Protein AF-A0A958PCQ2-F1 (afdb_monomer_lite)

Structure (mmCIF, N/CA/C/O backbone):
data_AF-A0A958PCQ2-F1
#
_entry.id   AF-A0A958PCQ2-F1
#
loop_
_atom_site.group_PDB
_atom_site.id
_atom_site.type_symbol
_atom_site.label_atom_id
_atom_site.label_alt_id
_atom_site.label_comp_id
_atom_site.label_asym_id
_atom_site.label_entity_id
_atom_site.label_seq_id
_atom_site.pdbx_PDB_ins_code
_atom_site.Cartn_x
_atom_site.Cartn_y
_atom_site.Cartn_z
_atom_site.occupancy
_atom_site.B_iso_or_equiv
_atom_site.auth_seq_id
_atom_site.auth_comp_id
_atom_site.auth_asym_id
_atom_site.auth_atom_id
_atom_site.pdbx_PDB_model_num
ATOM 1 N N . MET A 1 1 ? -15.072 26.397 24.236 1.00 40.81 1 MET A N 1
ATOM 2 C CA . MET A 1 1 ? -14.816 25.126 23.529 1.00 40.81 1 MET A CA 1
ATOM 3 C C . MET A 1 1 ? -13.340 24.821 23.703 1.00 40.81 1 MET A C 1
ATOM 5 O O . MET A 1 1 ? -12.518 25.494 23.100 1.00 40.81 1 MET A O 1
ATOM 9 N N . SER A 1 2 ? -13.016 23.952 24.660 1.00 32.28 2 SER A N 1
ATOM 10 C CA . SER A 1 2 ? -11.637 23.606 25.016 1.00 32.28 2 SER A CA 1
ATOM 11 C C . SER A 1 2 ? -11.020 22.786 23.886 1.00 32.28 2 SER A C 1
ATOM 13 O O . SER A 1 2 ? -11.574 21.751 23.519 1.00 32.28 2 SER A O 1
ATOM 15 N N . ALA A 1 3 ? -9.913 23.256 23.313 1.00 38.69 3 ALA A N 1
ATOM 16 C CA . ALA A 1 3 ? -9.081 22.434 22.452 1.00 38.69 3 ALA A CA 1
ATOM 17 C C . ALA A 1 3 ? -8.371 21.423 23.356 1.00 38.69 3 ALA A C 1
ATOM 19 O O . ALA A 1 3 ? -7.434 21.764 24.076 1.00 38.69 3 ALA A O 1
ATOM 20 N N . SER A 1 4 ? -8.872 20.191 23.384 1.00 35.97 4 SER A N 1
ATOM 21 C CA . SER A 1 4 ? -8.206 19.094 24.073 1.00 35.97 4 SER A CA 1
ATOM 22 C C . SER A 1 4 ? -6.890 18.795 23.359 1.00 35.97 4 SER A C 1
ATOM 24 O O . SER A 1 4 ? -6.867 18.151 22.315 1.00 35.97 4 SER A O 1
ATOM 26 N N . THR A 1 5 ? -5.794 19.290 23.931 1.00 39.88 5 THR A N 1
ATOM 27 C CA . THR A 1 5 ? -4.429 18.857 23.631 1.00 39.88 5 THR A CA 1
ATOM 28 C C . THR A 1 5 ? -4.353 17.339 23.770 1.00 39.88 5 THR A C 1
ATOM 30 O O . THR A 1 5 ? -4.434 16.809 24.879 1.00 39.88 5 THR A O 1
ATOM 33 N N . MET A 1 6 ? -4.205 16.631 22.649 1.00 38.78 6 MET A N 1
ATOM 34 C CA . MET A 1 6 ? -3.822 15.223 22.667 1.00 38.78 6 MET A CA 1
ATOM 35 C C . MET A 1 6 ? -2.367 15.134 23.133 1.00 38.78 6 MET A C 1
ATOM 37 O O . MET A 1 6 ? -1.472 15.726 22.530 1.00 38.78 6 MET A O 1
ATOM 41 N N . LYS A 1 7 ? -2.139 14.423 24.242 1.00 38.78 7 LYS A N 1
ATOM 42 C CA . LYS A 1 7 ? -0.802 13.993 24.656 1.00 38.78 7 LYS A CA 1
ATOM 43 C C . LYS A 1 7 ? -0.271 13.045 23.585 1.00 38.78 7 LYS A C 1
ATOM 45 O O . LYS A 1 7 ? -0.799 11.949 23.431 1.00 38.78 7 LYS A O 1
ATOM 50 N N . ILE A 1 8 ? 0.765 13.465 22.872 1.00 48.59 8 ILE A N 1
ATOM 51 C CA . ILE A 1 8 ? 1.569 12.553 22.064 1.00 48.59 8 ILE A CA 1
ATOM 52 C C . ILE A 1 8 ? 2.508 11.856 23.045 1.00 48.59 8 ILE A C 1
ATOM 54 O O . ILE A 1 8 ? 3.488 12.438 23.511 1.00 48.59 8 ILE A O 1
ATOM 58 N N . GLU A 1 9 ? 2.147 10.639 23.441 1.00 39.66 9 GLU A N 1
ATOM 59 C CA . GLU A 1 9 ? 3.081 9.743 24.113 1.00 39.66 9 GLU A CA 1
ATOM 60 C C . GLU A 1 9 ? 4.149 9.327 23.099 1.00 39.66 9 GLU A C 1
ATOM 62 O O . GLU A 1 9 ? 3.845 8.925 21.976 1.00 39.66 9 GLU A O 1
ATOM 67 N N . SER A 1 10 ? 5.413 9.499 23.481 1.00 42.44 10 SER A N 1
ATOM 68 C CA . SER A 1 10 ? 6.574 9.213 22.646 1.00 42.44 10 SER A CA 1
ATOM 69 C C . SER A 1 10 ? 6.619 7.729 22.281 1.00 42.44 10 SER A C 1
ATOM 71 O O . SER A 1 10 ? 7.032 6.899 23.095 1.00 42.44 10 SER A O 1
ATOM 73 N N . VAL A 1 11 ? 6.229 7.398 21.052 1.00 45.12 11 VAL A N 1
ATOM 74 C CA . VAL A 1 11 ? 6.525 6.096 20.453 1.00 45.12 11 VAL A CA 1
ATOM 75 C C . VAL A 1 11 ? 7.935 6.158 19.872 1.00 45.12 11 VAL A C 1
ATOM 77 O O . VAL A 1 11 ? 8.274 7.034 19.079 1.00 45.12 11 VAL A O 1
ATOM 80 N N . ASN A 1 12 ? 8.768 5.234 20.343 1.00 42.69 12 ASN A N 1
ATOM 81 C CA . ASN A 1 12 ? 10.153 5.023 19.942 1.00 42.69 12 ASN A CA 1
ATOM 82 C C . ASN A 1 12 ? 10.340 4.929 18.418 1.00 42.69 12 ASN A C 1
ATOM 84 O O . ASN A 1 12 ? 9.672 4.137 17.760 1.00 42.69 12 ASN A O 1
ATOM 88 N N . GLY A 1 13 ? 11.384 5.605 17.925 1.00 40.53 13 GLY A N 1
ATOM 89 C CA . GLY A 1 13 ? 12.115 5.225 16.714 1.00 40.53 13 GLY A CA 1
ATOM 90 C C . GLY A 1 13 ? 11.737 6.002 15.456 1.00 40.53 13 GLY A C 1
ATOM 91 O O . GLY A 1 13 ? 10.809 5.617 14.764 1.00 40.53 13 GLY A O 1
ATOM 92 N N . SER A 1 14 ? 12.501 7.061 15.165 1.00 45.59 14 SER A N 1
ATOM 93 C CA . SER A 1 14 ? 12.880 7.616 13.846 1.00 45.59 14 SER A CA 1
ATOM 94 C C . SER A 1 14 ? 11.912 7.567 12.645 1.00 45.59 14 SER A C 1
ATOM 96 O O . SER A 1 14 ? 12.375 7.680 11.512 1.00 45.59 14 SER A O 1
ATOM 98 N N . ASN A 1 15 ? 10.598 7.449 12.826 1.00 53.38 15 ASN A N 1
ATOM 99 C CA . ASN A 1 15 ? 9.637 7.624 11.741 1.00 53.38 15 ASN A CA 1
ATOM 100 C C . ASN A 1 15 ? 9.473 9.123 11.470 1.00 53.38 15 ASN A C 1
ATOM 102 O O . ASN A 1 15 ? 9.169 9.908 12.367 1.00 53.38 15 ASN A O 1
ATOM 106 N N . SER A 1 16 ? 9.780 9.534 10.238 1.00 73.75 16 SER A N 1
ATOM 107 C CA . SER A 1 16 ? 9.908 10.943 9.871 1.00 73.75 16 SER A CA 1
ATOM 108 C C . SER A 1 16 ? 8.585 11.700 10.061 1.00 73.75 16 SER A C 1
ATOM 110 O O . SER A 1 16 ? 7.516 11.194 9.726 1.00 73.75 16 SER A O 1
ATOM 112 N N . LEU A 1 17 ? 8.650 12.950 10.539 1.00 82.94 17 LEU A N 1
ATOM 113 C CA . LEU A 1 17 ? 7.485 13.841 10.711 1.00 82.94 17 LEU A CA 1
ATOM 114 C C . LEU A 1 17 ? 6.616 13.967 9.446 1.00 82.94 17 LEU A C 1
ATOM 116 O O . LEU A 1 17 ? 5.450 14.349 9.518 1.00 82.94 17 LEU A O 1
ATOM 120 N N . ILE A 1 18 ? 7.196 13.701 8.275 1.00 84.56 18 ILE A N 1
ATOM 121 C CA . ILE A 1 18 ? 6.503 13.724 6.990 1.00 84.56 18 ILE A CA 1
ATOM 122 C C . ILE A 1 18 ? 5.526 12.546 6.884 1.00 84.56 18 ILE A C 1
ATOM 124 O O . ILE A 1 18 ? 4.392 12.768 6.468 1.00 84.56 18 ILE A O 1
ATOM 128 N N . GLU A 1 19 ? 5.908 11.340 7.311 1.00 83.00 19 GLU A N 1
ATOM 129 C CA . GLU A 1 19 ? 5.024 10.164 7.268 1.00 83.00 19 GLU A CA 1
ATOM 130 C C . GLU A 1 19 ? 3.821 10.331 8.193 1.00 83.00 19 GLU A C 1
ATOM 132 O O . GLU A 1 19 ? 2.680 10.081 7.804 1.00 83.00 19 GLU A O 1
ATOM 137 N N . GLU A 1 20 ? 4.053 10.861 9.393 1.00 86.62 20 GLU A N 1
ATOM 138 C CA . GLU A 1 20 ? 2.974 11.132 10.341 1.00 86.62 20 GLU A CA 1
ATO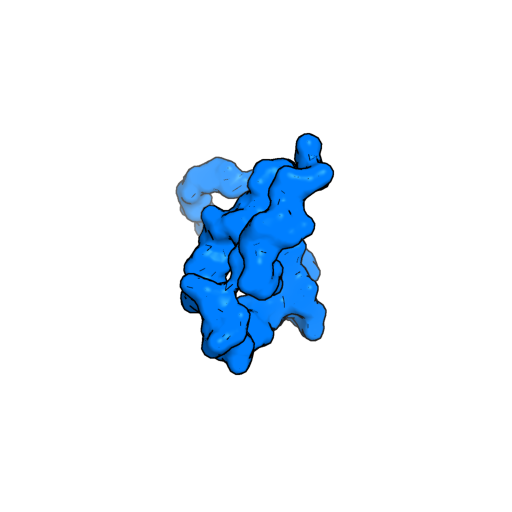M 139 C C . GLU A 1 20 ? 1.995 12.185 9.795 1.00 86.62 20 GLU A C 1
ATOM 141 O O . GLU A 1 20 ? 0.777 12.022 9.877 1.00 86.62 20 GLU A O 1
ATOM 146 N N . ARG A 1 21 ? 2.512 13.238 9.147 1.00 90.56 21 ARG A N 1
ATOM 147 C CA . ARG A 1 21 ? 1.679 14.255 8.489 1.00 90.56 21 ARG A CA 1
ATOM 148 C C . ARG A 1 21 ? 0.890 13.699 7.308 1.00 90.56 21 ARG A C 1
ATOM 150 O O . ARG A 1 21 ? -0.262 14.089 7.140 1.00 90.56 21 ARG A O 1
ATOM 157 N N . LYS A 1 22 ? 1.472 12.806 6.498 1.00 89.75 22 LYS A N 1
ATOM 158 C CA . LYS A 1 22 ? 0.759 12.138 5.393 1.00 89.75 22 LYS A CA 1
ATOM 159 C C . LYS A 1 22 ? -0.418 11.325 5.923 1.00 89.75 22 LYS A C 1
ATOM 161 O O . LYS A 1 22 ? -1.532 11.473 5.415 1.00 89.75 22 LYS A O 1
ATOM 166 N N . ALA A 1 23 ? -0.182 10.522 6.963 1.00 90.00 23 ALA A N 1
ATOM 167 C CA . ALA A 1 23 ? -1.227 9.735 7.604 1.00 90.00 23 ALA A CA 1
ATOM 168 C C . ALA A 1 23 ? -2.349 10.645 8.120 1.00 90.00 23 ALA A C 1
ATOM 170 O O . ALA A 1 23 ? -3.499 10.493 7.716 1.00 90.00 23 ALA A O 1
ATOM 171 N N . GLN A 1 24 ? -2.009 11.682 8.892 1.00 93.62 24 GLN A N 1
ATOM 172 C CA . GLN A 1 24 ? -2.987 12.651 9.402 1.00 93.62 24 GLN A CA 1
ATO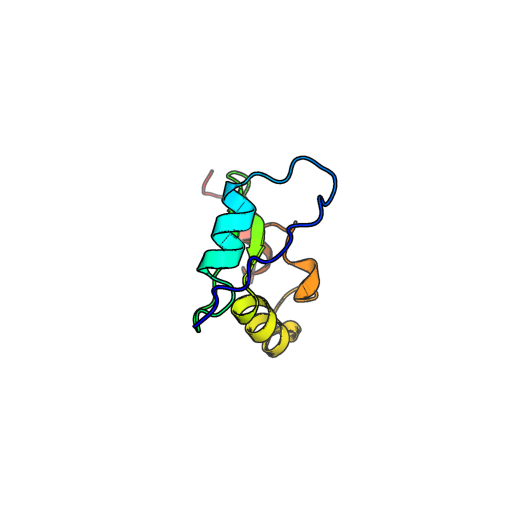M 173 C C . GLN A 1 24 ? -3.780 13.353 8.289 1.00 93.62 24 GLN A C 1
ATOM 175 O O . GLN A 1 24 ? -4.987 13.548 8.422 1.00 93.62 24 GLN A O 1
ATOM 180 N N . ALA A 1 25 ? -3.126 13.720 7.183 1.00 94.50 25 ALA A N 1
ATOM 181 C CA . ALA A 1 25 ? -3.769 14.417 6.072 1.00 94.50 25 ALA A CA 1
ATOM 182 C C . ALA A 1 25 ? -4.750 13.536 5.282 1.00 94.50 25 ALA A C 1
ATOM 184 O O . ALA A 1 25 ? -5.650 14.065 4.630 1.00 94.50 25 ALA A O 1
ATOM 185 N N . THR A 1 26 ? -4.584 12.211 5.315 1.00 96.44 26 THR A N 1
ATOM 186 C CA . THR A 1 26 ? -5.307 11.291 4.420 1.00 96.44 26 THR A CA 1
ATOM 187 C C . THR A 1 26 ? -6.164 10.244 5.138 1.00 96.44 26 THR A C 1
ATOM 189 O O . THR A 1 26 ? -6.957 9.570 4.478 1.00 96.44 26 THR A O 1
ATOM 192 N N . GLU A 1 27 ? -6.091 10.171 6.473 1.00 94.00 27 GLU A N 1
ATOM 193 C CA . GLU A 1 27 ? -6.793 9.204 7.336 1.00 94.00 27 GLU A CA 1
ATOM 194 C C . GLU A 1 27 ? -8.299 9.100 7.043 1.00 94.00 27 GLU A C 1
ATOM 196 O O . GLU A 1 27 ? -8.846 8.006 6.914 1.00 94.00 27 GLU A O 1
ATOM 201 N N . ASN A 1 28 ? -8.969 10.248 6.897 1.00 92.88 28 ASN A N 1
ATOM 202 C CA . ASN A 1 28 ? -10.430 10.333 6.765 1.00 92.88 28 ASN A CA 1
ATOM 203 C C . ASN A 1 28 ? -10.904 10.755 5.367 1.00 92.88 28 ASN A C 1
ATOM 205 O O . ASN A 1 28 ? -12.086 11.046 5.174 1.00 92.88 28 ASN A O 1
ATOM 209 N N . VAL A 1 29 ? -10.002 10.827 4.386 1.00 95.75 29 VAL A N 1
ATOM 210 C CA . VAL A 1 29 ? -10.373 11.242 3.028 1.00 95.75 29 VAL A CA 1
ATOM 211 C C . VAL A 1 29 ? -11.046 10.062 2.309 1.00 95.75 29 VAL A C 1
ATOM 213 O O . VAL A 1 29 ? -10.532 8.946 2.361 1.00 95.75 29 VAL A O 1
ATOM 216 N N . PRO A 1 30 ? -12.172 10.268 1.597 1.00 95.62 30 PRO A N 1
ATOM 217 C CA . PRO A 1 30 ? -12.932 9.186 0.962 1.00 95.62 30 PRO A CA 1
ATOM 218 C C . PRO A 1 30 ? -12.306 8.658 -0.342 1.00 95.62 30 PRO A C 1
ATOM 220 O O . PRO A 1 30 ? -12.983 7.988 -1.119 1.00 95.62 30 PRO A O 1
ATOM 223 N N . ILE A 1 31 ? -11.030 8.953 -0.598 1.00 97.56 31 ILE A N 1
ATOM 224 C CA . ILE A 1 31 ? -10.289 8.477 -1.770 1.00 97.56 31 ILE A CA 1
ATOM 225 C C . ILE A 1 31 ? -9.187 7.514 -1.332 1.00 97.56 31 ILE A C 1
ATOM 227 O O . ILE A 1 31 ? -8.657 7.620 -0.225 1.00 97.56 31 ILE A O 1
ATOM 231 N N . ASN A 1 32 ? -8.835 6.583 -2.215 1.00 97.81 32 ASN A N 1
ATOM 232 C CA . ASN A 1 32 ? -7.720 5.668 -1.998 1.00 97.81 32 ASN A CA 1
ATOM 233 C C . ASN A 1 32 ? -6.404 6.424 -2.210 1.00 97.81 32 ASN A C 1
ATOM 235 O O . ASN A 1 32 ? -6.182 6.973 -3.290 1.00 97.81 32 ASN A O 1
ATOM 239 N N . VAL A 1 33 ? -5.543 6.443 -1.194 1.00 96.88 33 VAL A N 1
ATOM 240 C CA . VAL A 1 33 ? -4.193 7.015 -1.267 1.00 96.88 33 VAL A CA 1
ATOM 241 C C . VAL A 1 33 ? -3.166 5.936 -0.943 1.00 96.88 33 VAL A C 1
ATOM 243 O O . VAL A 1 33 ? -3.331 5.192 0.029 1.00 96.88 33 VAL A O 1
ATOM 246 N N . MET A 1 34 ? -2.117 5.859 -1.760 1.00 96.31 34 MET A N 1
ATOM 247 C CA . MET A 1 34 ? -0.923 5.043 -1.538 1.00 96.31 34 MET A CA 1
ATOM 248 C C . MET A 1 34 ? 0.309 5.844 -1.973 1.00 96.31 34 MET A C 1
ATOM 250 O O . MET A 1 34 ? 0.207 6.651 -2.900 1.00 96.31 34 MET A O 1
ATOM 254 N N . THR A 1 35 ? 1.452 5.634 -1.324 1.00 95.50 35 THR A N 1
ATOM 255 C CA . THR A 1 35 ? 2.751 6.150 -1.790 1.00 95.50 35 THR A CA 1
ATOM 256 C C . THR A 1 35 ? 3.763 5.019 -1.921 1.00 95.50 35 THR A C 1
ATOM 258 O O . THR A 1 35 ? 3.539 3.918 -1.414 1.00 95.50 35 THR A O 1
ATOM 261 N N . SER A 1 36 ? 4.848 5.276 -2.651 1.00 95.44 36 SER A N 1
ATOM 262 C CA . SER A 1 36 ? 5.960 4.346 -2.803 1.00 95.44 36 SER A CA 1
ATOM 263 C C . SER A 1 36 ? 7.301 5.069 -2.758 1.00 95.44 36 SER A C 1
ATOM 265 O O . SER A 1 36 ? 7.398 6.255 -3.087 1.00 95.44 36 SER A O 1
ATOM 267 N N . THR A 1 37 ? 8.351 4.321 -2.431 1.00 94.50 37 THR A N 1
ATOM 268 C CA . THR A 1 37 ? 9.738 4.741 -2.616 1.00 94.50 37 THR A CA 1
ATOM 269 C C . THR A 1 37 ? 10.081 4.854 -4.105 1.00 94.50 37 THR A C 1
ATOM 271 O O . THR A 1 37 ? 9.312 4.443 -4.981 1.00 94.50 37 THR A O 1
ATOM 274 N N . LEU A 1 38 ? 11.269 5.391 -4.402 1.00 93.38 38 LEU A N 1
ATOM 275 C CA . LEU A 1 38 ? 11.792 5.454 -5.772 1.00 93.38 38 LEU A CA 1
ATOM 276 C C . LEU A 1 38 ? 12.094 4.069 -6.361 1.00 93.38 38 LEU A C 1
ATOM 278 O O . LEU A 1 38 ? 12.064 3.916 -7.576 1.00 93.38 38 LEU A 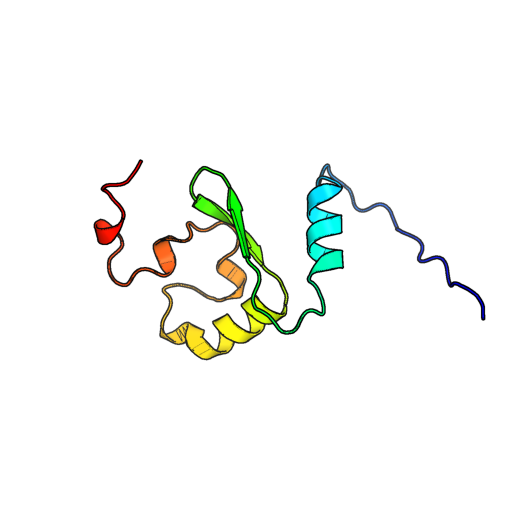O 1
ATOM 282 N N . ASP A 1 39 ? 12.301 3.062 -5.511 1.00 93.38 39 ASP A N 1
ATOM 283 C CA . ASP A 1 39 ? 12.474 1.662 -5.917 1.00 93.38 39 ASP A CA 1
ATOM 284 C C . ASP A 1 39 ? 11.127 0.952 -6.164 1.00 93.38 39 ASP A C 1
ATOM 286 O O . ASP A 1 39 ? 11.073 -0.266 -6.320 1.00 93.38 39 ASP A O 1
ATOM 290 N N . GLY A 1 40 ? 10.016 1.697 -6.135 1.00 93.31 40 GLY A N 1
ATOM 2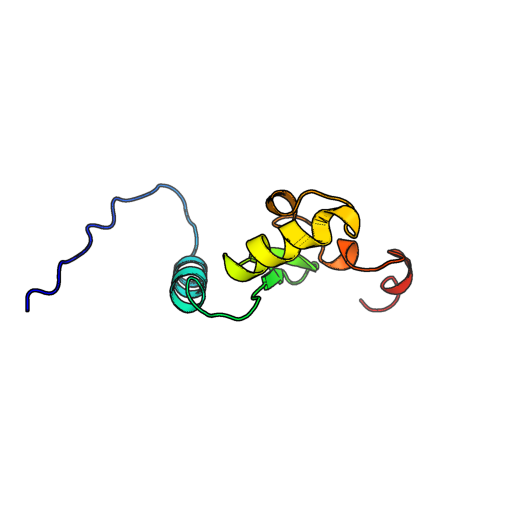91 C CA . GLY A 1 40 ? 8.667 1.184 -6.365 1.00 93.31 40 GLY A CA 1
ATOM 292 C C . GLY A 1 40 ? 8.060 0.409 -5.197 1.00 93.31 40 GLY A C 1
ATOM 293 O O . GLY A 1 40 ? 6.981 -0.165 -5.336 1.00 93.31 40 GLY A O 1
ATOM 294 N N . ILE A 1 41 ? 8.701 0.420 -4.026 1.00 95.62 41 ILE A N 1
ATOM 295 C CA . ILE A 1 41 ? 8.185 -0.239 -2.824 1.00 95.62 41 ILE A CA 1
ATOM 296 C C . ILE A 1 41 ? 7.114 0.633 -2.180 1.00 95.62 41 ILE A C 1
ATOM 298 O O . ILE A 1 41 ? 7.386 1.772 -1.814 1.00 95.62 41 ILE A O 1
ATOM 302 N N . ILE A 1 42 ? 5.905 0.104 -2.013 1.00 95.94 42 ILE A N 1
ATOM 303 C CA . ILE A 1 42 ? 4.798 0.794 -1.346 1.00 95.94 42 ILE A CA 1
ATOM 304 C C . ILE A 1 42 ? 5.172 1.020 0.120 1.00 95.94 42 ILE A C 1
ATOM 306 O O . ILE A 1 42 ? 5.399 0.061 0.856 1.00 95.94 42 ILE A O 1
ATOM 310 N N . ASP A 1 43 ? 5.210 2.274 0.560 1.00 95.06 43 ASP A N 1
ATOM 311 C CA . ASP A 1 43 ? 5.617 2.662 1.918 1.00 95.06 43 ASP A CA 1
ATOM 312 C C . ASP A 1 43 ? 4.448 3.170 2.778 1.00 95.06 43 ASP A C 1
ATOM 314 O O . ASP A 1 43 ? 4.555 3.216 4.003 1.00 95.06 43 ASP A O 1
ATOM 318 N N . TYR A 1 44 ? 3.303 3.480 2.163 1.00 95.69 44 TYR A N 1
ATOM 319 C CA . TYR A 1 44 ? 2.112 3.956 2.862 1.00 95.69 44 TYR A CA 1
ATOM 320 C C . TYR A 1 44 ? 0.816 3.615 2.116 1.00 95.69 44 TYR A C 1
ATOM 322 O O . TYR A 1 44 ? 0.750 3.663 0.887 1.00 95.69 44 TYR A O 1
ATOM 330 N N . MET A 1 45 ? -0.248 3.356 2.882 1.00 96.69 45 MET A N 1
ATOM 331 C CA . MET A 1 45 ? -1.631 3.301 2.407 1.00 96.69 45 MET A CA 1
ATOM 332 C C . MET A 1 45 ? -2.576 3.923 3.437 1.00 96.69 45 MET A C 1
ATOM 334 O O . MET A 1 45 ? -2.449 3.653 4.632 1.00 96.69 45 MET A O 1
ATOM 338 N N . ASN A 1 46 ? -3.575 4.681 2.981 1.00 96.88 46 ASN A N 1
ATOM 339 C CA . ASN A 1 46 ? -4.621 5.177 3.877 1.00 96.88 46 ASN A CA 1
ATOM 340 C C . ASN A 1 46 ? -5.688 4.098 4.184 1.00 96.88 46 ASN A C 1
ATOM 342 O O . ASN A 1 46 ? -5.804 3.098 3.461 1.00 96.88 46 ASN A O 1
ATOM 346 N N . PRO A 1 47 ? -6.526 4.284 5.223 1.00 97.38 47 PRO A N 1
ATOM 347 C CA . PRO A 1 47 ? -7.544 3.298 5.596 1.00 97.38 47 PRO A CA 1
ATOM 348 C C . PRO A 1 47 ? -8.544 2.980 4.476 1.00 97.38 47 PRO A C 1
ATOM 350 O O . PRO A 1 47 ? -9.057 1.861 4.392 1.00 97.38 47 PRO A O 1
ATOM 353 N N . GLN A 1 48 ? -8.838 3.956 3.613 1.00 98.19 48 GLN A N 1
ATOM 354 C CA . GLN A 1 48 ? -9.757 3.784 2.491 1.00 98.19 48 GLN A CA 1
ATOM 355 C C . GLN A 1 48 ? -9.169 2.853 1.415 1.00 98.19 48 GLN A C 1
ATOM 357 O O . GLN A 1 48 ? -9.884 1.965 0.941 1.00 98.19 48 GLN A O 1
ATOM 362 N N . SER A 1 49 ? -7.866 2.955 1.121 1.00 97.75 49 SER A N 1
ATOM 363 C CA . SER A 1 49 ? -7.139 2.002 0.269 1.00 97.75 49 SER A CA 1
ATOM 364 C C . SER A 1 49 ? -7.208 0.585 0.826 1.00 97.75 49 SER A C 1
ATOM 366 O O . SER A 1 49 ? -7.631 -0.322 0.111 1.00 97.75 49 SER A O 1
ATOM 368 N N . VAL A 1 50 ? -6.904 0.389 2.116 1.00 97.25 50 VAL A N 1
ATOM 369 C CA . VAL A 1 50 ? -6.957 -0.942 2.755 1.00 97.25 50 VAL A CA 1
ATOM 370 C C . VAL A 1 50 ? -8.361 -1.545 2.653 1.00 97.25 50 VAL A C 1
ATOM 372 O O . VAL A 1 50 ? -8.521 -2.694 2.245 1.00 97.25 50 VAL A O 1
ATOM 375 N N . LYS A 1 51 ? -9.408 -0.768 2.965 1.00 97.81 51 LYS A N 1
ATOM 376 C CA . LYS A 1 51 ? -10.808 -1.2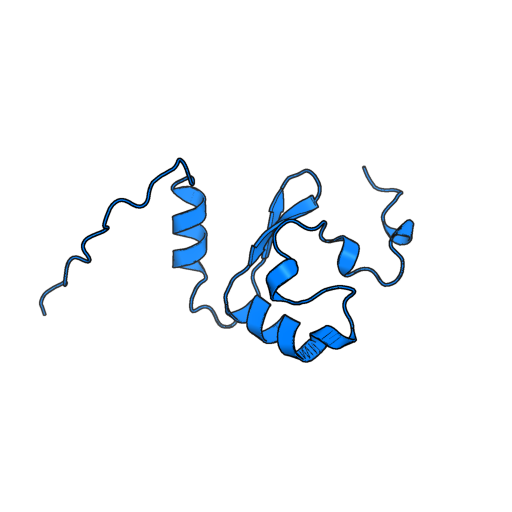16 2.839 1.00 97.81 51 LYS A CA 1
ATOM 377 C C . LYS A 1 51 ? -11.177 -1.585 1.405 1.00 97.81 51 LYS A C 1
ATOM 379 O O . LYS A 1 51 ? -11.940 -2.528 1.205 1.00 97.81 51 LYS A O 1
ATOM 384 N N . THR A 1 52 ? -10.689 -0.833 0.422 1.00 97.50 52 THR A N 1
ATOM 385 C CA . THR A 1 52 ? -10.924 -1.131 -0.993 1.00 97.50 52 THR A CA 1
ATOM 386 C C . THR A 1 52 ? -10.223 -2.424 -1.388 1.00 97.50 52 THR A C 1
ATOM 388 O O . THR A 1 52 ? -10.883 -3.317 -1.914 1.00 97.50 52 THR A O 1
ATOM 391 N N . LEU A 1 53 ? -8.932 -2.565 -1.072 1.00 97.31 53 LEU A N 1
ATOM 392 C CA . LEU A 1 53 ? -8.147 -3.754 -1.406 1.00 97.31 53 LEU A CA 1
ATOM 393 C C . LEU A 1 53 ? -8.728 -5.017 -0.768 1.00 97.31 53 LEU A C 1
ATOM 395 O O . LEU A 1 53 ? -8.857 -6.020 -1.458 1.00 97.31 53 LEU A O 1
ATOM 399 N N . LYS A 1 54 ? -9.229 -4.948 0.473 1.00 97.88 54 LYS A N 1
ATOM 400 C CA . LYS A 1 54 ? -9.952 -6.065 1.115 1.00 97.88 54 LYS A CA 1
ATOM 401 C C . LYS A 1 54 ? -11.117 -6.608 0.287 1.00 97.88 54 LYS A C 1
ATOM 403 O O . LYS A 1 54 ? -11.356 -7.811 0.281 1.00 97.88 54 LYS A O 1
ATOM 408 N N . LYS A 1 55 ? -11.851 -5.745 -0.423 1.00 97.88 55 LYS A N 1
ATOM 409 C CA . LYS A 1 55 ? -12.987 -6.165 -1.268 1.00 97.88 55 LYS A CA 1
ATOM 410 C C . LYS A 1 55 ? -12.535 -6.897 -2.529 1.00 97.88 55 LYS A C 1
ATOM 412 O O . LYS A 1 55 ? -13.286 -7.712 -3.058 1.00 97.88 55 LYS A O 1
ATOM 417 N N . ILE A 1 56 ? -11.327 -6.604 -3.001 1.00 95.81 56 ILE A N 1
ATOM 418 C CA . ILE A 1 56 ? -10.751 -7.162 -4.225 1.00 95.81 56 ILE A CA 1
ATOM 419 C C . ILE A 1 56 ? -9.540 -8.058 -3.951 1.00 95.81 56 ILE A C 1
ATOM 421 O O . ILE A 1 56 ? -8.783 -8.339 -4.868 1.00 95.81 56 ILE A O 1
ATOM 425 N N . GLU A 1 57 ? -9.368 -8.553 -2.720 1.00 95.25 57 GLU A N 1
ATOM 426 C CA . GLU A 1 57 ? -8.238 -9.421 -2.343 1.00 95.25 57 GLU A CA 1
ATOM 427 C C . GLU A 1 57 ? -8.102 -10.648 -3.247 1.00 95.25 57 GLU A C 1
ATOM 429 O O . GLU A 1 57 ? -7.006 -11.128 -3.495 1.00 95.25 57 GLU A O 1
ATOM 434 N N . HIS A 1 58 ? -9.222 -11.138 -3.776 1.00 93.50 58 HIS A N 1
ATOM 435 C CA . HIS A 1 58 ? -9.268 -12.254 -4.715 1.00 93.50 58 HIS A CA 1
ATOM 436 C C . HIS A 1 58 ? -8.641 -11.947 -6.088 1.00 93.50 58 HIS A C 1
ATOM 438 O O . HIS A 1 58 ? -8.450 -12.867 -6.877 1.00 93.50 58 HIS A O 1
ATOM 444 N N . LEU A 1 59 ? -8.350 -10.677 -6.387 1.00 91.38 59 LEU A N 1
ATOM 445 C CA . LEU A 1 59 ? -7.731 -10.217 -7.633 1.00 91.38 59 LEU A CA 1
ATOM 446 C C . LEU A 1 59 ? -6.245 -9.874 -7.475 1.00 91.38 59 LEU A C 1
ATOM 448 O O . LEU A 1 59 ? -5.604 -9.555 -8.471 1.00 91.38 59 LEU A O 1
ATOM 452 N N . ILE A 1 60 ? -5.699 -9.907 -6.256 1.00 90.81 60 ILE A N 1
ATOM 453 C CA . ILE A 1 60 ? -4.311 -9.521 -5.975 1.00 90.81 60 ILE A CA 1
ATOM 454 C C . ILE A 1 60 ? -3.539 -10.687 -5.335 1.00 90.81 60 ILE A C 1
ATOM 456 O O . ILE A 1 60 ? -4.131 -11.531 -4.663 1.00 90.81 60 ILE A O 1
ATOM 460 N N . PRO A 1 61 ? -2.208 -10.767 -5.511 1.00 91.00 61 PRO A N 1
ATOM 461 C CA . PRO A 1 61 ? -1.420 -11.937 -5.114 1.00 91.00 61 PRO A CA 1
ATOM 462 C C . PRO A 1 61 ? -1.074 -11.986 -3.612 1.00 91.00 61 PRO A C 1
ATOM 464 O O . PRO A 1 61 ? -0.209 -12.761 -3.204 1.00 91.00 61 PRO A O 1
ATOM 467 N N . CYS A 1 62 ? -1.687 -11.138 -2.780 1.00 93.94 62 CYS A N 1
ATOM 468 C CA . CYS A 1 62 ? -1.422 -11.060 -1.343 1.00 93.94 62 CYS A CA 1
ATOM 469 C C . CYS A 1 62 ? -2.618 -10.498 -0.565 1.00 93.94 62 CYS A C 1
ATOM 471 O O . CYS A 1 62 ? -3.592 -10.025 -1.152 1.00 93.94 62 CYS A O 1
ATOM 473 N N . LYS A 1 63 ? -2.545 -10.552 0.768 1.00 96.69 63 LYS A N 1
ATOM 474 C CA . LYS A 1 63 ? -3.534 -9.904 1.637 1.00 96.69 63 LYS A CA 1
ATOM 475 C C . LYS A 1 63 ? -3.394 -8.389 1.596 1.00 96.69 63 LYS A C 1
ATOM 477 O O . LYS A 1 63 ? -2.287 -7.879 1.441 1.00 96.69 63 LYS A O 1
ATOM 482 N N . ALA A 1 64 ? -4.499 -7.665 1.772 1.00 96.81 64 ALA A N 1
ATOM 483 C CA . ALA A 1 64 ? -4.484 -6.204 1.731 1.00 96.81 64 ALA A CA 1
ATOM 484 C C . ALA A 1 64 ? -3.529 -5.610 2.782 1.00 96.81 64 ALA A C 1
ATOM 486 O O . ALA A 1 64 ? -2.875 -4.604 2.524 1.00 96.81 64 ALA A O 1
ATOM 487 N N . GLU A 1 65 ? -3.407 -6.245 3.949 1.00 96.12 65 GLU A N 1
ATOM 488 C CA . GLU A 1 65 ? -2.487 -5.840 5.018 1.00 96.12 65 GLU A CA 1
ATOM 489 C C . GLU A 1 65 ? -1.007 -6.058 4.681 1.00 96.12 65 GLU A C 1
ATOM 491 O O . GLU A 1 65 ? -0.148 -5.439 5.301 1.00 96.12 65 GLU A O 1
ATOM 496 N N . GLU A 1 66 ? -0.698 -6.912 3.707 1.00 96.69 66 GLU A N 1
ATOM 497 C CA . GLU A 1 66 ? 0.673 -7.248 3.308 1.00 96.69 66 GLU A CA 1
ATOM 498 C C . GLU A 1 66 ? 1.189 -6.386 2.150 1.00 96.69 66 GLU A C 1
ATOM 500 O O . GLU A 1 66 ? 2.289 -6.625 1.658 1.00 96.69 66 GLU A O 1
ATOM 505 N N . VAL A 1 67 ? 0.387 -5.438 1.661 1.00 96.50 67 VAL A N 1
ATOM 506 C CA . VAL A 1 67 ? 0.717 -4.620 0.486 1.00 96.50 67 VAL A CA 1
ATOM 507 C C . VAL A 1 67 ? 1.810 -3.594 0.794 1.00 96.50 67 VAL A C 1
ATOM 509 O O . VAL A 1 67 ? 2.701 -3.394 -0.030 1.00 96.50 67 VAL A O 1
ATOM 512 N N . VAL A 1 68 ? 1.785 -2.966 1.975 1.00 96.38 68 VAL A N 1
ATOM 513 C CA . VAL A 1 68 ? 2.886 -2.088 2.408 1.00 96.38 68 VAL A CA 1
ATOM 514 C C . VAL A 1 68 ? 4.153 -2.932 2.564 1.00 96.38 68 VAL A C 1
ATOM 516 O O . VAL A 1 68 ? 4.144 -3.967 3.225 1.00 96.38 68 VAL A O 1
ATOM 519 N N . GLY A 1 69 ? 5.244 -2.485 1.947 1.00 95.56 69 GLY A N 1
ATOM 520 C CA . GLY A 1 69 ? 6.517 -3.198 1.864 1.00 95.56 69 GLY A CA 1
ATOM 521 C C . GLY A 1 69 ? 6.693 -4.047 0.601 1.00 95.56 69 GLY A C 1
ATOM 522 O O . GLY A 1 69 ? 7.777 -4.591 0.397 1.00 95.56 69 GLY A O 1
ATOM 523 N N . ARG A 1 70 ? 5.681 -4.157 -0.271 1.00 95.56 70 ARG A N 1
ATOM 524 C CA . ARG A 1 70 ? 5.788 -4.827 -1.582 1.00 95.56 70 ARG A CA 1
ATOM 525 C C . ARG A 1 70 ? 5.969 -3.812 -2.714 1.00 95.56 70 ARG A C 1
ATOM 527 O O . ARG A 1 70 ? 5.616 -2.647 -2.562 1.00 95.56 70 ARG A O 1
ATOM 534 N N . SER A 1 71 ? 6.490 -4.261 -3.859 1.00 94.88 71 SER A N 1
ATOM 535 C CA . SER A 1 71 ? 6.469 -3.454 -5.089 1.00 94.88 71 SER A CA 1
ATOM 536 C C . SER A 1 71 ? 5.023 -3.188 -5.522 1.00 94.88 71 SER A C 1
ATOM 538 O O . SER A 1 71 ? 4.181 -4.081 -5.400 1.00 94.88 71 SER A O 1
ATOM 540 N N . TYR A 1 72 ? 4.729 -2.010 -6.082 1.00 93.00 72 TYR A N 1
ATOM 541 C CA . TYR A 1 72 ? 3.429 -1.750 -6.718 1.00 93.00 72 TYR A CA 1
ATOM 542 C C . TYR A 1 72 ? 3.159 -2.654 -7.932 1.00 93.00 72 TYR A C 1
ATOM 544 O O . TYR A 1 72 ? 2.017 -2.758 -8.384 1.00 93.00 72 TYR A O 1
ATOM 552 N N . ASP A 1 73 ? 4.171 -3.382 -8.407 1.00 90.62 73 ASP A N 1
ATOM 553 C CA . ASP A 1 73 ? 4.042 -4.336 -9.506 1.00 90.62 73 ASP A CA 1
ATOM 554 C C . ASP A 1 73 ? 3.093 -5.492 -9.228 1.00 90.62 73 ASP A C 1
ATOM 556 O O . ASP A 1 73 ? 2.593 -6.112 -10.163 1.00 90.62 73 ASP A O 1
ATOM 560 N N . ILE A 1 74 ? 2.788 -5.755 -7.954 1.00 90.38 74 ILE A N 1
ATOM 561 C CA . ILE A 1 74 ? 1.812 -6.773 -7.545 1.00 90.38 74 ILE A CA 1
ATOM 562 C C . ILE A 1 74 ? 0.409 -6.536 -8.121 1.00 90.38 74 ILE A C 1
ATOM 564 O O . ILE A 1 74 ? -0.417 -7.446 -8.088 1.00 90.38 74 ILE A O 1
ATOM 568 N N . PHE A 1 75 ? 0.124 -5.321 -8.599 1.00 89.81 75 PHE A N 1
ATOM 569 C CA . PHE A 1 75 ? -1.157 -4.963 -9.202 1.00 89.81 75 PHE A CA 1
ATOM 570 C C . PHE A 1 75 ? -1.198 -5.171 -10.724 1.00 89.81 75 PHE A C 1
ATOM 572 O O . PHE A 1 75 ? -2.273 -5.053 -11.313 1.00 89.81 75 PHE A O 1
ATOM 579 N N . HIS A 1 76 ? -0.075 -5.496 -11.372 1.00 83.19 76 HIS A N 1
ATOM 580 C CA . HIS A 1 76 ? -0.050 -5.832 -12.795 1.00 83.19 76 HIS A CA 1
ATOM 581 C C . HIS A 1 76 ? -0.417 -7.306 -13.008 1.00 83.19 76 HIS A C 1
ATOM 583 O O . HIS A 1 76 ? 0.067 -8.190 -12.303 1.00 83.19 76 HIS A O 1
ATOM 589 N N . ALA A 1 77 ? -1.252 -7.585 -14.015 1.00 74.88 77 ALA A N 1
ATOM 590 C CA . ALA A 1 77 ? -1.660 -8.952 -14.353 1.00 74.88 77 ALA A CA 1
ATOM 591 C C . ALA A 1 77 ? -0.466 -9.833 -14.772 1.00 74.88 77 ALA A C 1
ATOM 593 O O . ALA A 1 77 ? -0.445 -11.020 -14.454 1.00 74.88 77 ALA A O 1
ATOM 594 N N . ASN A 1 78 ? 0.535 -9.239 -15.434 1.00 68.31 78 ASN A N 1
ATOM 595 C CA . ASN A 1 78 ? 1.829 -9.854 -15.713 1.00 68.31 78 ASN A CA 1
ATOM 596 C C . ASN A 1 78 ? 2.954 -8.944 -15.191 1.00 68.31 78 ASN A C 1
ATOM 598 O O . ASN A 1 78 ? 3.110 -7.830 -15.692 1.00 68.31 78 ASN A O 1
ATOM 602 N N . PRO A 1 79 ? 3.799 -9.412 -14.255 1.00 60.53 79 PRO A N 1
ATOM 603 C CA . PRO A 1 79 ? 4.938 -8.635 -13.755 1.00 60.53 79 PRO A CA 1
ATOM 604 C C . PRO A 1 79 ? 5.938 -8.216 -14.847 1.00 60.53 79 PRO A C 1
ATOM 606 O O . PRO A 1 79 ? 6.647 -7.226 -14.703 1.00 60.53 79 PRO A O 1
ATOM 609 N N . SER A 1 80 ? 5.998 -8.962 -15.956 1.00 63.44 80 SER A N 1
ATOM 610 C CA . SER A 1 80 ? 6.891 -8.698 -17.092 1.00 63.44 80 SER A CA 1
ATOM 611 C C . SER A 1 80 ? 6.517 -7.456 -17.908 1.00 63.44 80 SER A C 1
ATOM 613 O O . SER A 1 80 ? 7.377 -6.942 -18.620 1.00 63.44 80 SER A O 1
ATOM 615 N N . ASP A 1 81 ? 5.282 -6.954 -17.795 1.00 60.62 81 ASP A N 1
ATOM 616 C CA . ASP A 1 81 ? 4.799 -5.816 -18.592 1.00 60.62 81 ASP A CA 1
ATOM 617 C C . ASP A 1 81 ? 5.447 -4.478 -18.174 1.00 60.62 81 ASP A C 1
ATOM 619 O O . ASP A 1 81 ? 5.419 -3.522 -18.947 1.00 60.62 81 ASP A O 1
ATOM 623 N N . LEU A 1 82 ? 6.089 -4.411 -16.995 1.00 53.12 82 LEU A N 1
ATOM 624 C CA . LEU A 1 82 ? 6.802 -3.218 -16.511 1.00 53.12 82 LEU A CA 1
ATOM 625 C C . LEU A 1 82 ? 8.337 -3.308 -16.616 1.00 53.12 82 LEU A C 1
ATOM 627 O O . LEU A 1 82 ? 9.030 -2.316 -16.402 1.00 53.12 82 LEU A O 1
ATOM 631 N N . ALA A 1 83 ? 8.908 -4.450 -17.011 1.00 51.94 83 ALA A N 1
ATOM 632 C CA . ALA A 1 83 ? 10.364 -4.662 -17.022 1.00 51.94 83 ALA A CA 1
ATOM 633 C C . ALA A 1 83 ? 11.145 -3.840 -18.087 1.00 51.94 83 ALA A C 1
ATOM 635 O O . ALA A 1 83 ? 12.291 -4.163 -18.392 1.00 51.94 83 ALA A O 1
ATOM 636 N N . GLY A 1 84 ? 10.544 -2.793 -18.665 1.00 48.72 84 GLY A N 1
ATOM 637 C CA . GLY A 1 84 ? 11.119 -1.954 -19.723 1.00 48.72 84 GLY A CA 1
ATOM 638 C C . GLY A 1 84 ? 11.251 -0.457 -19.413 1.00 48.72 84 GLY A C 1
ATOM 639 O O . GLY A 1 84 ? 11.646 0.286 -20.310 1.00 48.72 84 GLY A O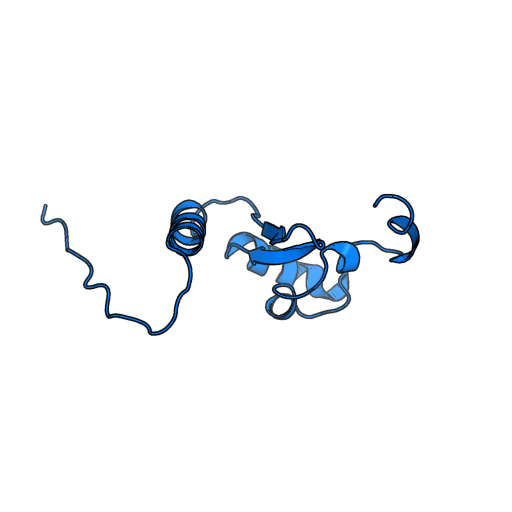 1
ATOM 640 N N . HIS A 1 85 ? 10.933 0.012 -18.200 1.00 47.19 85 HIS A N 1
ATOM 641 C CA . HIS A 1 85 ? 10.994 1.443 -17.858 1.00 47.19 85 HIS A CA 1
ATOM 642 C C . HIS A 1 85 ? 11.675 1.718 -16.508 1.00 47.19 85 HIS A C 1
ATOM 644 O O . HIS A 1 85 ? 11.064 2.289 -15.609 1.00 47.19 85 HIS A O 1
ATOM 650 N N . ILE A 1 86 ? 12.954 1.350 -16.401 1.00 47.19 86 ILE A N 1
ATOM 651 C CA . ILE A 1 86 ? 13.953 2.040 -15.565 1.00 47.19 86 ILE A CA 1
ATOM 652 C C . ILE A 1 86 ? 15.251 2.194 -16.352 1.00 47.19 86 ILE A C 1
ATOM 654 O O . ILE A 1 86 ? 15.602 1.245 -17.090 1.00 47.19 86 ILE A O 1
#

Foldseek 3Di:
DDPPPDDPDDDDDDDDPVQVVVQVVQQPPQDWDWDADPVQATADTHPNNLVVCCVVVVQFPDHSVPRHRDHPCRNDPDSVVPVPDD

Sequence (86 aa):
MSASTMKIESVNGSNSLIEERKAQATENVPINVMTSTLDGIIDYMNPQSVKTLKKIEHLIPCKAEEVVGRSYDIFHANPSDLAGHI

Radius of gyration: 16.26 Å; chains: 1; bounding box: 29×37×45 Å

Secondary structure (DSSP, 8-state):
------------S---HHHHHHHHHHTT-SS--EEE-TTSBEEEE-HHHHHHHHHTGGGSSS-GGG-TTSBGGGGSSSGGGGTT--

pLDDT: mean 80.42, std 21.87, range [32.28, 98.19]